Protein AF-A0AAE0R299-F1 (afdb_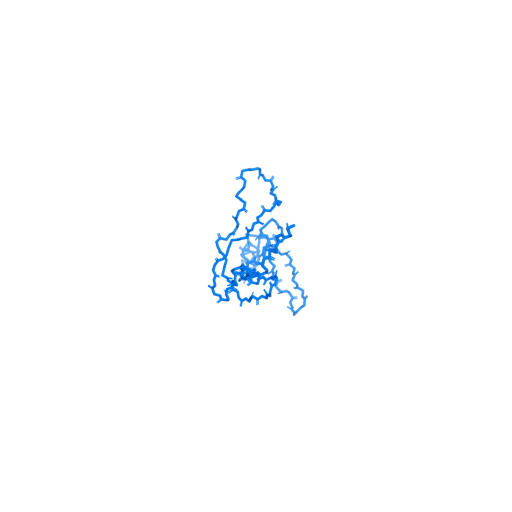monomer)

Secondary structure (DSSP, 8-state):
-PPP------------PPTT-EEEEEP---SSTTS-SEEEEEEEEEE-SS-EEE----B-GGG-EEEEETTTEEEEE-TTTSTTSHHHHHHHHHHHHHTT-

Structure (mmCIF, N/CA/C/O backbone):
data_AF-A0AAE0R299-F1
#
_entry.id   AF-A0AAE0R299-F1
#
loop_
_atom_site.group_PDB
_atom_site.id
_atom_site.type_symbol
_atom_site.label_atom_id
_atom_site.label_alt_id
_atom_site.label_comp_id
_atom_site.label_asym_id
_atom_site.label_entity_id
_atom_site.label_seq_id
_atom_site.pdbx_PDB_ins_code
_atom_site.Cartn_x
_atom_site.Cartn_y
_atom_site.Cartn_z
_atom_site.occupancy
_atom_site.B_iso_or_equiv
_atom_site.auth_seq_id
_atom_site.auth_comp_id
_atom_site.auth_asym_id
_atom_site.auth_atom_id
_atom_site.pdbx_PDB_model_num
ATOM 1 N N . ILE A 1 1 ? -48.594 31.490 9.293 1.00 37.59 1 ILE A N 1
ATOM 2 C CA . ILE A 1 1 ? -48.764 30.022 9.196 1.00 37.59 1 ILE A CA 1
ATOM 3 C C . ILE A 1 1 ? -47.371 29.461 8.947 1.00 37.59 1 ILE A C 1
ATOM 5 O O . ILE A 1 1 ? -46.867 29.582 7.840 1.00 37.59 1 ILE A O 1
ATOM 9 N N . GLY A 1 2 ? -46.681 29.064 10.018 1.00 36.47 2 GLY A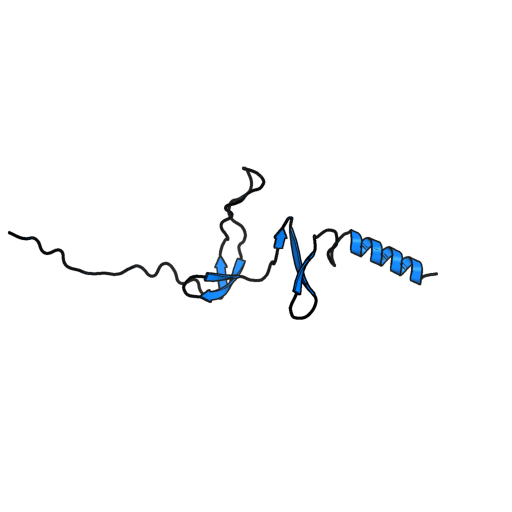 N 1
ATOM 10 C CA . GLY A 1 2 ? -45.312 28.550 9.956 1.00 36.47 2 GLY A CA 1
ATOM 11 C C . GLY A 1 2 ? -45.334 27.049 9.693 1.00 36.47 2 GLY A C 1
ATOM 12 O O . GLY A 1 2 ? -46.067 26.329 10.367 1.00 36.47 2 GLY A O 1
ATOM 13 N N . GLY A 1 3 ? -44.574 26.598 8.698 1.00 36.88 3 GLY A N 1
ATOM 14 C CA . GLY A 1 3 ? -44.370 25.180 8.418 1.00 36.88 3 GLY A CA 1
ATOM 15 C C . GLY A 1 3 ? -43.210 24.647 9.249 1.00 36.88 3 GLY A C 1
ATOM 16 O O . GLY A 1 3 ? -42.090 25.138 9.132 1.00 36.88 3 GLY A O 1
ATOM 17 N N . VAL A 1 4 ? -43.494 23.661 10.095 1.00 50.31 4 VAL A N 1
ATOM 18 C CA . VAL A 1 4 ? -42.498 22.889 10.841 1.00 50.31 4 VAL A CA 1
ATOM 19 C C . VAL A 1 4 ? -41.966 21.810 9.898 1.00 50.31 4 VAL A C 1
ATOM 21 O O . VAL A 1 4 ? -42.751 21.017 9.381 1.00 50.31 4 VAL A O 1
ATOM 24 N N . VAL A 1 5 ? -40.658 21.781 9.649 1.00 51.94 5 VAL A N 1
ATOM 25 C CA . VAL A 1 5 ? -40.002 20.625 9.023 1.00 51.94 5 VAL A CA 1
ATOM 26 C C . VAL A 1 5 ? -39.546 19.693 10.142 1.00 51.94 5 VAL A C 1
ATOM 28 O O . VAL A 1 5 ? -38.728 20.065 10.979 1.00 51.94 5 VAL A O 1
ATOM 31 N N . SER A 1 6 ? -40.151 18.509 10.209 1.00 45.09 6 SER A N 1
ATOM 32 C CA . SER A 1 6 ? -39.810 17.480 11.190 1.00 45.09 6 SER A CA 1
ATOM 33 C C . SER A 1 6 ? -38.431 16.891 10.901 1.00 45.09 6 SER A C 1
ATOM 35 O O . SER A 1 6 ? -38.198 16.345 9.824 1.00 45.09 6 SER A O 1
ATOM 37 N N . SER A 1 7 ? -37.545 16.970 11.896 1.00 57.72 7 SER A N 1
ATOM 38 C CA . SER A 1 7 ? -36.323 16.171 12.003 1.00 57.72 7 SER A CA 1
ATOM 39 C C . SER A 1 7 ? -36.634 14.680 11.912 1.00 57.72 7 SER A C 1
ATOM 41 O O . SER A 1 7 ? -37.426 14.155 12.695 1.00 57.72 7 SER A O 1
ATOM 43 N N . SER A 1 8 ? -35.969 13.991 10.990 1.00 50.44 8 SER A N 1
ATOM 44 C CA . SER A 1 8 ? -35.707 12.552 11.055 1.00 50.44 8 SER A CA 1
ATOM 45 C C . SER A 1 8 ? -34.445 12.259 10.244 1.00 50.44 8 SER A C 1
ATOM 47 O O . SER A 1 8 ? -34.495 11.982 9.047 1.00 50.44 8 SER A O 1
ATOM 49 N N . ASP A 1 9 ? -33.309 12.393 10.919 1.00 54.00 9 ASP A N 1
ATOM 50 C CA . ASP A 1 9 ? -31.994 11.890 10.545 1.00 54.00 9 ASP A CA 1
ATOM 51 C C . ASP A 1 9 ? -32.010 10.375 10.281 1.00 54.00 9 ASP A C 1
ATOM 53 O O . ASP A 1 9 ? -32.495 9.620 11.118 1.00 54.00 9 ASP A O 1
ATOM 57 N N . VAL A 1 10 ? -31.390 9.924 9.184 1.00 46.72 10 VAL A N 1
ATOM 58 C CA . VAL A 1 10 ? -30.514 8.736 9.187 1.00 46.72 10 VAL A CA 1
ATOM 59 C C . VAL A 1 10 ? -29.402 9.004 8.176 1.00 46.72 10 VAL A C 1
ATOM 61 O O . VAL A 1 10 ? -29.537 8.763 6.974 1.00 46.72 10 VAL A O 1
ATOM 64 N N . GLU A 1 11 ? -28.292 9.536 8.674 1.00 51.34 11 GLU A N 1
ATOM 65 C CA . GLU A 1 11 ? -27.007 9.502 7.988 1.00 51.34 11 GLU A CA 1
ATOM 66 C C . GLU A 1 11 ? -26.694 8.029 7.686 1.00 51.34 11 GLU A C 1
ATOM 68 O O . GLU A 1 11 ? -26.504 7.204 8.580 1.00 51.34 11 GLU A O 1
ATOM 73 N N . LYS A 1 12 ? -26.786 7.656 6.409 1.00 46.34 12 LYS A N 1
ATOM 74 C CA . LYS A 1 12 ? -26.574 6.285 5.938 1.00 46.34 12 LYS A CA 1
ATOM 75 C C . LYS A 1 12 ? -25.176 5.851 6.403 1.00 46.34 12 LYS A C 1
ATOM 77 O O . LYS A 1 12 ? -24.231 6.556 6.049 1.00 46.34 12 LYS A O 1
ATOM 82 N N . PRO A 1 13 ? -24.988 4.729 7.129 1.00 51.69 13 PRO A N 1
ATOM 83 C CA . PRO A 1 13 ? -23.641 4.252 7.399 1.00 51.69 13 PRO A CA 1
ATOM 84 C C . PRO A 1 13 ? -23.047 3.906 6.038 1.00 51.69 13 PRO A C 1
ATOM 86 O O . PRO A 1 13 ? -23.500 2.984 5.356 1.00 51.69 13 PRO A O 1
ATOM 89 N N . SER A 1 14 ? -22.117 4.737 5.578 1.00 54.66 14 SER A N 1
ATOM 90 C CA . SER A 1 14 ? -21.499 4.626 4.268 1.00 54.66 14 SER A CA 1
ATOM 91 C C . SER A 1 14 ? -20.573 3.414 4.282 1.00 54.66 14 SER A C 1
ATOM 93 O O . SER A 1 14 ? -19.382 3.564 4.500 1.00 54.66 14 SER A O 1
ATOM 95 N N . HIS A 1 15 ? -21.150 2.221 4.133 1.00 61.59 15 HIS A N 1
ATOM 96 C CA . HIS A 1 15 ? -20.483 0.928 3.982 1.00 61.59 15 HIS A CA 1
ATOM 97 C C . HIS A 1 15 ? -19.278 0.735 4.917 1.00 61.59 15 HIS A C 1
ATOM 99 O O . HIS A 1 15 ? -18.145 1.061 4.567 1.00 61.59 15 HIS A O 1
ATOM 105 N N . GLN A 1 16 ? -19.516 0.170 6.103 1.00 74.50 16 GLN A N 1
ATOM 106 C CA . GLN A 1 16 ? -18.419 -0.344 6.921 1.00 74.50 16 GLN A CA 1
ATOM 107 C C . GLN A 1 16 ? -17.772 -1.502 6.152 1.00 74.50 16 GLN A C 1
ATOM 109 O O . GLN A 1 16 ? -18.388 -2.544 5.968 1.00 74.50 16 GLN A O 1
ATOM 114 N N . VAL A 1 17 ? -16.575 -1.266 5.621 1.00 87.06 17 VAL A N 1
ATOM 115 C CA . VAL A 1 17 ? -15.744 -2.291 4.982 1.00 87.06 17 VAL A CA 1
ATOM 116 C C . VAL A 1 17 ? -15.281 -3.252 6.070 1.00 87.06 17 VAL A C 1
ATOM 118 O O . VAL A 1 17 ? -14.714 -2.799 7.062 1.00 87.06 17 VAL A O 1
ATOM 121 N N . GLU A 1 18 ? -15.479 -4.554 5.916 1.00 89.75 18 GLU A N 1
ATOM 122 C CA . GLU A 1 18 ? -15.067 -5.526 6.931 1.00 89.75 18 GLU A CA 1
ATOM 123 C C . GLU A 1 18 ? -13.705 -6.155 6.593 1.00 89.75 18 GLU A C 1
ATOM 125 O O . GLU A 1 18 ? -13.336 -6.290 5.420 1.00 89.75 18 GLU A O 1
ATOM 130 N N . PRO A 1 19 ? -12.912 -6.556 7.604 1.00 92.00 19 PRO A N 1
ATOM 131 C CA . PRO A 1 19 ? -11.758 -7.415 7.375 1.00 92.00 19 PRO A CA 1
ATOM 132 C C . PRO A 1 19 ? -12.155 -8.669 6.587 1.00 92.00 19 PRO A C 1
ATOM 134 O O . PRO A 1 19 ? -13.051 -9.406 6.985 1.00 92.00 19 PRO A O 1
ATOM 137 N N . GLY A 1 20 ? -11.469 -8.925 5.473 1.00 89.25 20 GLY A N 1
ATOM 138 C CA . GLY A 1 20 ? -11.788 -10.000 4.532 1.00 89.25 20 GLY A CA 1
ATOM 139 C C . GLY A 1 20 ? -12.410 -9.532 3.215 1.00 89.25 20 GLY A C 1
ATOM 140 O O . GLY A 1 20 ? -12.308 -10.267 2.231 1.00 89.25 20 GLY A O 1
ATOM 141 N N . ASP A 1 21 ? -12.961 -8.317 3.161 1.00 91.81 21 ASP A N 1
ATOM 142 C CA . ASP A 1 21 ? -13.486 -7.728 1.927 1.00 91.81 21 ASP A CA 1
ATOM 143 C C . ASP A 1 21 ? -12.381 -7.438 0.905 1.00 91.81 21 ASP A C 1
ATOM 145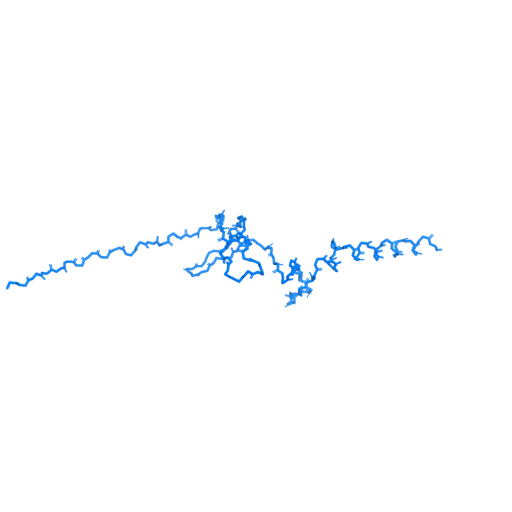 O O . ASP A 1 21 ? -11.201 -7.307 1.239 1.00 91.81 21 ASP A O 1
ATOM 149 N N . TYR A 1 22 ? -12.777 -7.286 -0.361 1.00 91.38 22 TYR A N 1
ATOM 150 C CA . TYR A 1 22 ? -11.883 -6.887 -1.445 1.00 91.38 22 TYR A CA 1
ATOM 151 C C . TYR A 1 22 ? -12.182 -5.469 -1.921 1.00 91.38 22 TYR A C 1
ATOM 153 O O . TYR A 1 22 ? -13.307 -5.140 -2.301 1.00 91.38 22 TYR A O 1
ATOM 161 N N . VAL A 1 23 ? -11.146 -4.635 -1.967 1.00 89.25 23 VAL A N 1
ATOM 162 C CA . VAL A 1 23 ? -11.247 -3.219 -2.336 1.00 89.25 23 VAL A CA 1
ATOM 163 C C . VAL A 1 23 ? -10.300 -2.858 -3.476 1.00 89.25 23 VAL A C 1
ATOM 165 O O . VAL A 1 23 ? -9.282 -3.508 -3.705 1.00 89.25 23 VAL A O 1
ATOM 168 N N . TYR A 1 24 ? -10.630 -1.786 -4.197 1.00 89.88 24 TYR A N 1
ATOM 169 C CA . TYR A 1 24 ? -9.753 -1.189 -5.204 1.00 89.88 24 TYR A CA 1
ATOM 170 C C . TYR A 1 24 ? -9.234 0.156 -4.710 1.00 89.88 24 TYR A C 1
ATOM 172 O O . TYR A 1 24 ? -10.012 0.988 -4.244 1.00 89.88 24 TYR A O 1
ATOM 180 N N . ILE A 1 25 ? -7.940 0.402 -4.890 1.00 86.00 25 ILE A N 1
ATOM 181 C CA . ILE A 1 25 ? -7.312 1.679 -4.556 1.00 86.00 25 ILE A CA 1
ATOM 182 C C . ILE A 1 25 ? -7.487 2.636 -5.733 1.00 86.00 25 ILE A C 1
ATOM 184 O O . ILE A 1 25 ? -7.229 2.286 -6.886 1.00 86.00 25 ILE A O 1
ATOM 188 N N . ARG A 1 26 ? -7.935 3.863 -5.452 1.00 84.31 26 ARG A N 1
ATOM 189 C CA . ARG A 1 26 ? -8.062 4.916 -6.463 1.00 84.31 26 ARG A CA 1
ATOM 190 C C . ARG A 1 26 ? -6.732 5.643 -6.638 1.00 84.31 26 ARG A C 1
ATOM 192 O O . ARG A 1 26 ? -6.258 6.313 -5.727 1.00 84.31 26 ARG A O 1
ATOM 199 N N . VAL A 1 27 ? -6.183 5.575 -7.845 1.00 84.44 27 VAL A N 1
ATOM 200 C CA . VAL A 1 27 ? -4.909 6.203 -8.204 1.00 84.44 27 VAL A CA 1
ATOM 201 C C . VAL A 1 27 ? -5.159 7.589 -8.792 1.00 84.44 27 VAL A C 1
ATOM 203 O O . VAL A 1 27 ? -5.793 7.735 -9.842 1.00 84.44 27 VAL A O 1
ATOM 206 N N . PHE A 1 28 ? -4.661 8.624 -8.113 1.00 81.38 28 PHE A N 1
ATOM 207 C CA . PHE A 1 28 ? -4.798 10.017 -8.554 1.00 81.38 28 PHE A CA 1
ATOM 208 C C . PHE A 1 28 ? -3.613 10.485 -9.401 1.00 81.38 28 PHE A C 1
ATOM 210 O O . PHE A 1 28 ? -3.810 11.072 -10.468 1.00 81.38 28 PHE A O 1
ATOM 217 N N . LYS A 1 29 ? -2.388 10.212 -8.940 1.00 81.94 29 LYS A N 1
ATOM 218 C CA . LYS A 1 29 ? -1.156 10.529 -9.666 1.00 81.94 29 LYS A CA 1
ATOM 219 C C . LYS A 1 29 ? -0.844 9.392 -10.630 1.00 8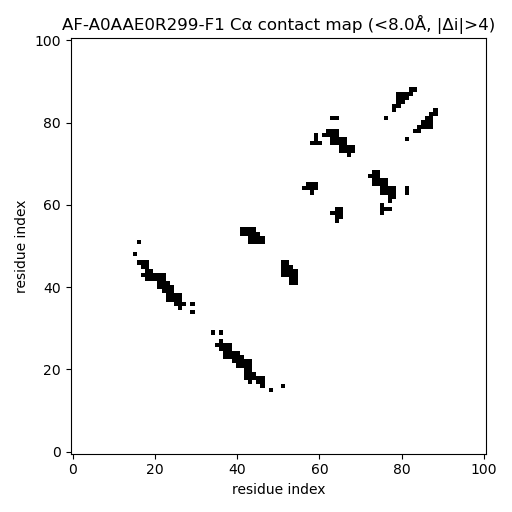1.94 29 LYS A C 1
ATOM 221 O O . LYS A 1 29 ? -0.698 8.258 -10.202 1.00 81.94 29 LYS A O 1
ATOM 226 N N . ARG A 1 30 ? -0.757 9.705 -11.920 1.00 83.25 30 ARG A N 1
ATOM 227 C CA . ARG A 1 30 ? -0.458 8.745 -12.990 1.00 83.25 30 ARG A CA 1
ATOM 228 C C . ARG A 1 30 ? 0.724 9.255 -13.795 1.00 83.25 30 ARG A C 1
ATOM 230 O O . ARG A 1 30 ? 0.835 10.465 -13.996 1.00 83.25 30 ARG A O 1
ATOM 237 N N . LYS A 1 31 ? 1.581 8.347 -14.251 1.00 80.44 31 LYS A N 1
ATOM 238 C CA . LYS A 1 31 ? 2.741 8.670 -15.091 1.00 80.44 31 LYS A CA 1
ATOM 239 C C . LYS A 1 31 ? 2.298 8.874 -16.536 1.00 80.44 31 LYS A C 1
ATOM 241 O O . LYS A 1 31 ? 2.786 9.773 -17.218 1.00 80.44 31 LYS A O 1
ATOM 246 N N . HIS A 1 32 ? 1.294 8.110 -16.969 1.00 83.56 32 HIS A N 1
ATOM 247 C CA . HIS A 1 32 ? 0.697 8.220 -18.295 1.00 83.56 32 HIS A CA 1
ATOM 248 C C . HIS A 1 32 ? -0.827 8.365 -18.239 1.00 83.56 32 HIS A C 1
ATOM 250 O O . HIS A 1 32 ? -1.527 7.795 -17.404 1.00 83.56 32 HIS A O 1
ATOM 256 N N . TRP A 1 33 ? -1.391 9.120 -19.184 1.00 80.31 33 TRP A N 1
ATOM 257 C CA . TRP A 1 33 ? -2.827 9.415 -19.207 1.00 80.31 33 TRP A CA 1
ATOM 258 C C . TRP A 1 33 ? -3.713 8.184 -19.453 1.00 80.31 33 TRP A C 1
ATOM 260 O O . TRP A 1 33 ? -4.880 8.201 -19.050 1.00 80.31 33 TRP A O 1
ATOM 270 N N . LYS A 1 34 ? -3.163 7.138 -20.086 1.00 85.62 34 LYS A N 1
ATOM 271 C CA . LYS A 1 34 ? -3.839 5.863 -20.378 1.00 85.62 34 LYS A CA 1
ATOM 272 C C . LYS A 1 34 ? -3.822 4.878 -19.210 1.00 85.62 34 LYS A C 1
ATOM 274 O O . LYS A 1 34 ? -4.517 3.871 -19.277 1.00 85.62 34 LYS A O 1
ATOM 279 N N . GLU A 1 35 ? -3.047 5.143 -18.160 1.00 83.50 35 GLU A N 1
ATOM 280 C CA . GLU A 1 35 ? -2.949 4.216 -17.033 1.00 83.50 35 GLU A CA 1
ATOM 281 C C . GLU A 1 35 ? -4.290 4.093 -16.295 1.00 83.50 35 GLU A C 1
ATOM 283 O O . GLU A 1 35 ? -4.998 5.106 -16.115 1.00 83.50 35 GLU A O 1
ATOM 288 N N . PRO A 1 36 ? -4.645 2.866 -15.862 1.00 84.19 36 PRO A N 1
ATOM 289 C CA . PRO A 1 36 ? -5.863 2.616 -15.113 1.00 84.19 36 PRO A CA 1
ATOM 290 C C . PRO A 1 36 ? -5.863 3.419 -13.810 1.00 84.19 36 PRO A C 1
ATOM 292 O O . PRO A 1 36 ? -4.843 3.626 -13.164 1.00 84.19 36 PRO A O 1
ATOM 295 N N . ARG A 1 37 ? -7.047 3.897 -13.422 1.00 86.62 37 ARG A N 1
ATOM 296 C CA . ARG A 1 37 ? -7.242 4.696 -12.197 1.00 86.62 37 ARG A CA 1
ATOM 297 C C . ARG A 1 37 ? -7.550 3.857 -10.960 1.00 86.62 37 ARG A C 1
ATOM 299 O O . ARG A 1 37 ? -7.836 4.415 -9.903 1.00 86.62 37 ARG A O 1
ATOM 306 N N . ARG A 1 38 ? -7.576 2.536 -11.113 1.00 86.75 38 ARG A N 1
ATOM 307 C CA . ARG A 1 38 ? -7.914 1.578 -10.066 1.00 86.75 38 ARG A CA 1
ATOM 308 C C . ARG A 1 38 ? -6.810 0.536 -10.008 1.00 86.75 38 ARG A C 1
ATOM 310 O O . ARG A 1 38 ? -6.506 -0.069 -11.031 1.00 86.75 38 ARG A O 1
ATOM 317 N N . GLU A 1 39 ? -6.258 0.340 -8.825 1.00 84.56 39 GLU A N 1
ATOM 318 C CA . GLU A 1 39 ? -5.326 -0.740 -8.508 1.00 84.56 39 GLU A CA 1
ATOM 319 C C . GLU A 1 39 ? -6.025 -1.775 -7.627 1.00 84.56 39 GLU A C 1
ATOM 321 O O . GLU A 1 39 ? -6.892 -1.423 -6.823 1.00 84.56 39 GLU A O 1
ATOM 326 N N . GLY A 1 40 ? -5.652 -3.046 -7.774 1.00 83.31 40 GLY A N 1
ATOM 327 C CA . GLY A 1 40 ? -6.220 -4.157 -7.009 1.00 83.31 40 GLY A CA 1
ATOM 328 C C . GLY A 1 40 ? -6.938 -5.185 -7.887 1.00 83.31 40 GLY A C 1
ATOM 329 O O . GLY A 1 40 ? -6.746 -5.190 -9.108 1.00 83.31 40 GLY A O 1
ATOM 330 N N . PRO A 1 41 ? -7.774 -6.052 -7.294 1.00 88.62 41 PRO A N 1
ATOM 331 C CA . PRO A 1 41 ? -8.341 -5.957 -5.943 1.00 88.62 41 PRO A CA 1
ATOM 332 C C . PRO A 1 41 ? -7.356 -6.334 -4.827 1.00 88.62 41 PRO A C 1
ATOM 334 O O . PRO A 1 41 ? -6.473 -7.162 -5.026 1.00 88.62 41 PRO A O 1
ATOM 337 N N . PHE A 1 42 ? -7.537 -5.749 -3.645 1.00 88.62 42 PHE A N 1
ATOM 338 C CA . PHE A 1 42 ? -6.756 -6.046 -2.445 1.00 88.62 42 PHE A CA 1
ATOM 339 C C . PHE A 1 42 ? -7.661 -6.508 -1.316 1.00 88.62 42 PHE A C 1
ATOM 341 O O . PHE A 1 42 ? -8.731 -5.933 -1.120 1.00 88.62 42 PHE A O 1
ATOM 348 N N . LYS A 1 43 ? -7.213 -7.511 -0.561 1.00 90.56 43 LYS A N 1
ATOM 349 C CA . LYS A 1 43 ? -7.943 -8.009 0.600 1.00 90.56 43 LYS A CA 1
ATOM 350 C C . LYS A 1 43 ? -7.699 -7.116 1.812 1.00 90.56 43 LYS A C 1
ATOM 352 O O . LYS A 1 43 ? -6.567 -6.713 2.075 1.00 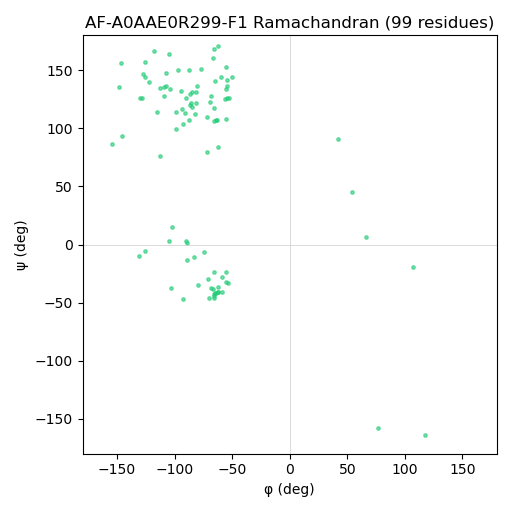90.56 43 LYS A O 1
ATOM 357 N N . VAL A 1 44 ? -8.757 -6.809 2.547 1.00 89.88 44 VAL A N 1
ATOM 358 C CA . VAL A 1 44 ? -8.713 -5.992 3.760 1.00 89.88 44 VAL A CA 1
ATOM 359 C C . VAL A 1 44 ? -8.279 -6.837 4.954 1.00 89.88 44 VAL A C 1
ATOM 361 O O . VAL A 1 44 ? -8.830 -7.906 5.199 1.00 89.88 44 VAL A O 1
ATOM 364 N N . VAL A 1 45 ? -7.306 -6.339 5.717 1.00 90.56 45 VAL A N 1
ATOM 365 C CA . VAL A 1 45 ? -6.764 -6.984 6.925 1.00 90.56 45 VAL A CA 1
ATOM 366 C C . VAL A 1 45 ? -7.295 -6.321 8.195 1.00 90.56 45 VAL A C 1
ATOM 368 O O . VAL A 1 45 ? -7.546 -6.998 9.186 1.00 90.56 45 VAL A O 1
ATOM 371 N N . LEU A 1 46 ? -7.461 -4.995 8.180 1.00 85.94 46 LEU A N 1
ATOM 372 C CA . LEU A 1 46 ? -7.954 -4.225 9.322 1.00 85.94 46 LEU A CA 1
ATOM 373 C C . LEU A 1 46 ? -8.749 -3.014 8.834 1.00 85.94 46 LEU A C 1
ATOM 375 O O . LEU A 1 46 ? -8.277 -2.274 7.973 1.00 85.94 46 LEU A O 1
ATOM 379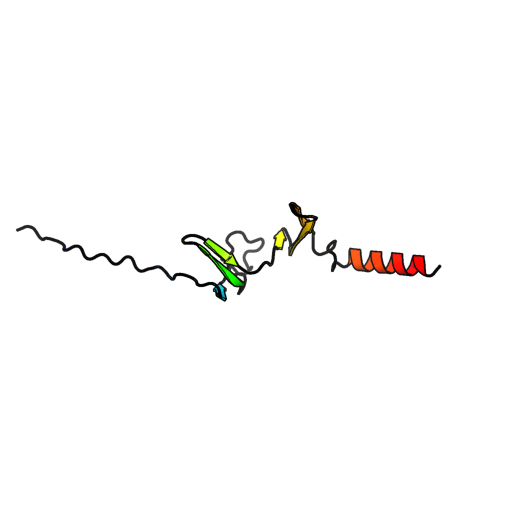 N N . THR A 1 47 ? -9.901 -2.770 9.447 1.00 89.62 47 THR A N 1
ATOM 380 C CA . THR A 1 47 ? -10.719 -1.578 9.206 1.00 89.62 47 THR A CA 1
ATOM 381 C C . THR A 1 47 ? -10.721 -0.701 10.451 1.00 89.62 47 THR A C 1
ATOM 383 O O . THR A 1 47 ? -10.912 -1.185 11.565 1.00 89.62 47 THR A O 1
ATOM 386 N N . THR A 1 48 ? -10.537 0.600 10.264 1.00 86.50 48 THR A N 1
ATOM 387 C CA . THR A 1 48 ? -10.811 1.640 11.259 1.00 86.50 48 THR A CA 1
ATOM 388 C C . THR A 1 48 ? -11.906 2.571 10.722 1.00 86.50 48 THR A C 1
ATOM 390 O O . THR A 1 48 ? -12.202 2.533 9.527 1.00 86.50 48 THR A O 1
ATOM 393 N N . PRO A 1 49 ? -12.518 3.436 11.553 1.00 83.25 49 PRO A N 1
ATOM 394 C CA . PRO A 1 49 ? -13.620 4.293 11.102 1.00 83.25 49 PRO A CA 1
ATOM 395 C C . PRO A 1 49 ? -13.301 5.179 9.885 1.00 83.25 49 PRO A C 1
ATOM 397 O O . PRO A 1 49 ? -14.215 5.585 9.175 1.00 83.25 49 PRO A O 1
ATOM 400 N N . THR A 1 50 ? -12.023 5.491 9.639 1.00 82.69 50 THR A N 1
ATOM 401 C CA . THR A 1 50 ? -11.589 6.395 8.560 1.00 82.69 50 THR A CA 1
ATOM 402 C C . THR A 1 50 ? -10.544 5.798 7.618 1.00 82.69 50 THR A C 1
ATOM 404 O O . THR A 1 50 ? -10.194 6.438 6.626 1.00 82.69 50 THR A O 1
ATOM 407 N N . ALA A 1 51 ? -10.026 4.599 7.894 1.00 83.69 51 ALA A N 1
ATOM 408 C CA . ALA A 1 51 ? -8.960 3.997 7.103 1.00 83.69 51 ALA A CA 1
ATOM 409 C C . ALA A 1 51 ? -9.083 2.473 7.031 1.00 83.69 51 ALA A C 1
ATOM 411 O O . ALA A 1 51 ? -9.655 1.819 7.897 1.00 83.69 51 ALA A O 1
ATOM 412 N N . VAL A 1 52 ? -8.498 1.902 5.982 1.00 87.50 52 VAL A N 1
ATOM 413 C CA . VAL A 1 52 ? -8.501 0.462 5.736 1.00 87.50 52 VAL A CA 1
ATOM 414 C C . VAL A 1 52 ? -7.071 0.020 5.453 1.00 87.50 52 VAL A C 1
ATOM 416 O O . VAL A 1 52 ? -6.408 0.576 4.578 1.00 87.50 52 VAL A O 1
ATOM 419 N N . LYS A 1 53 ? -6.588 -0.977 6.193 1.00 85.81 53 LYS A N 1
ATOM 420 C CA . LYS A 1 53 ? -5.327 -1.667 5.926 1.00 85.81 53 LYS A CA 1
ATOM 421 C C . LYS A 1 53 ? -5.609 -2.848 5.008 1.00 85.81 53 LYS A C 1
ATOM 423 O O . LYS A 1 53 ? -6.438 -3.696 5.333 1.00 85.81 53 LYS A O 1
ATOM 428 N N . VAL A 1 54 ? -4.895 -2.920 3.895 1.00 88.69 54 VAL A N 1
ATOM 429 C CA . VAL A 1 54 ? -4.962 -4.036 2.946 1.00 88.69 54 VAL A CA 1
ATOM 430 C C . VAL A 1 54 ? -3.729 -4.931 3.068 1.00 88.69 54 VAL A C 1
ATOM 432 O O . VAL A 1 54 ? -2.746 -4.536 3.695 1.00 88.69 54 VAL A O 1
ATOM 435 N N . GLU A 1 55 ? -3.791 -6.142 2.513 1.00 85.19 55 GLU A N 1
ATOM 436 C CA . GLU A 1 55 ? -2.647 -7.057 2.461 1.00 85.19 55 GLU A CA 1
ATOM 437 C C . GLU A 1 55 ? -1.435 -6.388 1.801 1.00 85.19 55 GLU A C 1
ATOM 439 O O . GLU A 1 55 ? -1.558 -5.685 0.792 1.00 85.19 55 GLU A O 1
ATOM 444 N N . ASP A 1 56 ? -0.260 -6.592 2.402 1.00 68.44 56 ASP A N 1
ATOM 445 C CA . ASP A 1 56 ? 0.965 -5.923 1.986 1.00 68.44 56 ASP A CA 1
ATOM 446 C C . ASP A 1 56 ? 1.367 -6.369 0.580 1.00 68.44 56 ASP A C 1
ATOM 448 O O . ASP A 1 56 ? 1.904 -7.449 0.350 1.00 68.44 56 ASP A O 1
ATOM 452 N N . THR A 1 57 ? 1.169 -5.475 -0.382 1.00 62.06 57 THR A N 1
ATOM 453 C CA . THR A 1 57 ? 2.105 -5.341 -1.493 1.00 62.06 57 THR A CA 1
ATOM 454 C C . THR A 1 57 ? 2.746 -3.976 -1.325 1.00 62.06 57 THR A C 1
ATOM 456 O O . THR A 1 57 ? 2.340 -3.022 -1.987 1.00 62.06 57 THR A O 1
ATOM 459 N N . MET A 1 58 ? 3.684 -3.845 -0.379 1.00 53.34 58 MET A N 1
ATOM 460 C CA . MET A 1 58 ? 4.459 -2.617 -0.198 1.00 53.34 58 MET A CA 1
ATOM 461 C C . MET A 1 58 ? 5.277 -2.353 -1.462 1.00 53.34 58 MET A C 1
ATOM 463 O O . MET A 1 58 ? 6.435 -2.751 -1.574 1.00 53.34 58 MET A O 1
ATOM 467 N N . ARG A 1 59 ? 4.640 -1.719 -2.445 1.00 56.81 59 ARG A N 1
ATOM 468 C CA . ARG A 1 59 ? 5.266 -1.274 -3.676 1.00 56.81 59 ARG A CA 1
ATOM 469 C C . ARG A 1 59 ? 5.830 0.114 -3.432 1.00 56.81 59 ARG A C 1
ATOM 471 O O . ARG A 1 59 ? 5.092 1.087 -3.310 1.00 56.81 59 ARG A O 1
ATOM 478 N N . GLY A 1 60 ? 7.147 0.190 -3.328 1.00 54.47 60 GLY A N 1
ATOM 479 C CA . GLY A 1 60 ? 7.868 1.438 -3.464 1.00 54.47 60 GLY A CA 1
ATOM 480 C C . GLY A 1 60 ? 7.691 2.043 -4.865 1.00 54.47 60 GLY A C 1
ATOM 481 O O . GLY A 1 60 ? 7.138 1.407 -5.771 1.00 54.47 60 GLY A O 1
ATOM 482 N N . PRO A 1 61 ? 8.151 3.289 -5.062 1.00 53.28 61 PRO A N 1
ATOM 483 C CA . PRO A 1 61 ? 8.179 3.921 -6.377 1.00 53.28 61 PRO A CA 1
ATOM 484 C C . PRO A 1 61 ? 8.844 3.013 -7.426 1.00 53.28 61 PRO A C 1
ATOM 486 O O . PRO A 1 61 ? 9.767 2.259 -7.119 1.00 53.28 61 PRO A O 1
ATOM 489 N N . ASP A 1 62 ? 8.328 3.065 -8.657 1.00 57.19 62 ASP A N 1
ATOM 490 C CA . ASP A 1 62 ? 8.774 2.240 -9.790 1.00 57.19 62 ASP A CA 1
ATOM 491 C C . ASP A 1 62 ? 8.778 0.721 -9.505 1.00 57.19 62 ASP A C 1
ATOM 493 O O . ASP A 1 62 ? 9.710 0.003 -9.859 1.00 57.19 62 ASP A O 1
ATOM 497 N N . GLN A 1 63 ? 7.695 0.223 -8.889 1.00 58.41 63 GLN A N 1
ATOM 498 C CA . GLN A 1 63 ? 7.447 -1.202 -8.604 1.00 58.41 63 GLN A CA 1
ATOM 499 C C . GLN A 1 63 ? 8.405 -1.842 -7.586 1.00 58.41 63 GLN A C 1
ATOM 501 O O . GLN A 1 63 ? 8.317 -3.049 -7.378 1.00 58.41 63 GLN A O 1
ATOM 506 N 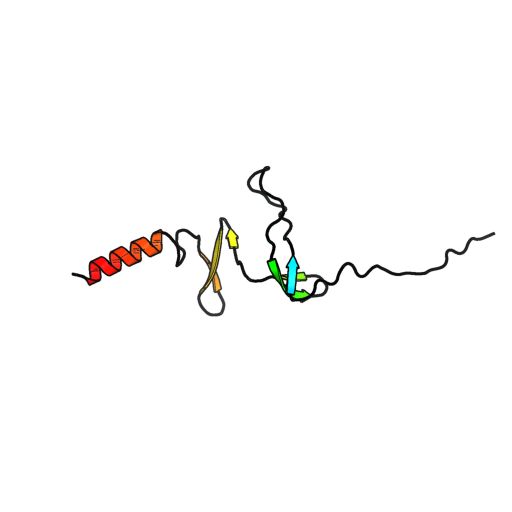N . GLY A 1 64 ? 9.294 -1.080 -6.938 1.00 59.47 64 GLY A N 1
ATOM 507 C CA . GLY A 1 64 ? 10.176 -1.611 -5.893 1.00 59.47 64 GLY A CA 1
ATOM 508 C C . GLY A 1 64 ? 9.386 -2.303 -4.783 1.00 59.47 64 GLY A C 1
ATOM 509 O O . GLY A 1 64 ? 8.234 -1.966 -4.552 1.00 59.47 64 GLY A O 1
ATOM 510 N N . VAL A 1 65 ? 9.976 -3.268 -4.089 1.00 63.69 65 VAL A N 1
ATOM 511 C CA . VAL A 1 65 ? 9.327 -3.923 -2.945 1.00 63.69 65 VAL A CA 1
ATOM 512 C C . VAL A 1 65 ? 9.953 -3.373 -1.672 1.00 63.69 65 VAL A C 1
ATOM 514 O O . VAL A 1 65 ? 11.174 -3.237 -1.588 1.00 63.69 65 VAL A O 1
ATOM 517 N N . CYS A 1 66 ? 9.130 -3.018 -0.688 1.00 59.97 66 CYS A N 1
ATOM 518 C CA . CYS A 1 66 ? 9.633 -2.691 0.637 1.00 59.97 66 CYS A CA 1
ATOM 519 C C . CYS A 1 66 ? 9.857 -3.992 1.400 1.00 59.97 66 CYS A C 1
ATOM 521 O O . CYS A 1 66 ? 8.907 -4.713 1.707 1.00 59.97 66 CYS A O 1
ATOM 523 N N . GLN A 1 67 ? 11.120 -4.302 1.667 1.00 64.62 67 GLN A N 1
ATOM 524 C CA . GLN A 1 67 ? 11.491 -5.414 2.527 1.00 64.62 67 GLN A CA 1
ATOM 525 C C . GLN A 1 67 ? 12.015 -4.853 3.845 1.00 64.62 67 GLN A C 1
ATOM 527 O O . GLN A 1 67 ? 12.778 -3.885 3.867 1.00 64.62 67 GLN A O 1
ATOM 532 N N . MET A 1 68 ? 11.579 -5.459 4.947 1.00 59.28 68 MET A N 1
ATOM 533 C CA . MET A 1 68 ? 12.074 -5.129 6.279 1.00 59.28 68 MET A CA 1
ATOM 534 C C . MET A 1 68 ? 13.556 -5.512 6.368 1.00 59.28 68 MET A C 1
ATOM 536 O O . MET A 1 68 ? 13.903 -6.688 6.251 1.00 59.28 68 MET A O 1
ATOM 540 N N . ILE A 1 69 ? 14.424 -4.523 6.578 1.00 67.12 69 ILE A N 1
ATOM 541 C CA . ILE A 1 69 ? 15.816 -4.725 6.981 1.00 67.12 69 ILE A CA 1
ATOM 542 C C . ILE A 1 69 ? 15.858 -4.510 8.499 1.00 67.12 69 ILE A C 1
ATOM 544 O O . ILE A 1 69 ? 15.852 -3.377 8.981 1.00 67.12 69 ILE A O 1
ATOM 548 N N . GLY A 1 70 ? 15.850 -5.605 9.262 1.00 68.44 70 GLY A N 1
ATOM 549 C CA . GLY A 1 70 ? 15.715 -5.567 10.725 1.00 68.44 70 GLY A CA 1
ATOM 550 C C . GLY A 1 70 ? 14.275 -5.308 11.196 1.00 68.44 70 GLY A C 1
ATOM 551 O O . GLY A 1 70 ? 13.324 -5.578 10.467 1.00 68.44 70 GLY A O 1
ATOM 552 N N . SER A 1 71 ? 14.103 -4.816 12.430 1.00 67.25 71 SER A N 1
ATOM 553 C CA . SER A 1 71 ? 12.784 -4.596 13.057 1.00 67.25 71 SER A CA 1
ATOM 554 C C . SER A 1 71 ? 12.165 -3.218 12.797 1.00 67.25 71 SER A C 1
ATOM 556 O O . SER A 1 71 ? 10.983 -3.042 13.074 1.00 67.25 71 SER A O 1
ATOM 558 N N . GLU A 1 72 ? 12.929 -2.249 12.278 1.00 55.75 72 GLU A N 1
ATOM 559 C CA . GLU A 1 72 ? 12.497 -0.837 12.234 1.00 55.75 72 GLU A CA 1
ATOM 560 C C . GLU A 1 72 ? 12.666 -0.143 10.872 1.00 55.75 72 GLU A C 1
ATOM 562 O O . GLU A 1 72 ? 12.134 0.948 10.679 1.00 55.75 72 GLU A O 1
ATOM 567 N N . CYS A 1 73 ? 13.356 -0.750 9.900 1.00 50.62 73 CYS A N 1
ATOM 568 C CA . CYS A 1 73 ? 13.628 -0.105 8.614 1.00 50.62 73 CYS A CA 1
ATOM 569 C C . CYS A 1 73 ? 12.943 -0.830 7.454 1.00 50.62 73 CYS A C 1
ATOM 571 O O . CYS A 1 73 ? 13.314 -1.943 7.088 1.00 50.62 73 CYS A O 1
ATOM 573 N N . CYS A 1 74 ? 11.988 -0.151 6.820 1.00 61.78 74 CYS A N 1
ATOM 574 C CA . CYS A 1 74 ? 11.455 -0.544 5.521 1.00 61.78 74 CYS A CA 1
ATOM 575 C C . CYS A 1 74 ? 12.245 0.200 4.434 1.00 61.78 74 CYS A C 1
ATOM 577 O O . CYS A 1 74 ? 12.060 1.403 4.244 1.00 61.78 74 CYS A O 1
ATOM 579 N N . ALA A 1 75 ? 13.164 -0.492 3.756 1.00 61.41 75 ALA A N 1
ATOM 580 C CA . ALA A 1 75 ? 13.913 0.076 2.638 1.00 61.41 75 ALA A CA 1
ATOM 581 C C . ALA A 1 75 ? 13.218 -0.283 1.319 1.00 61.41 75 ALA A C 1
ATOM 583 O O . ALA A 1 75 ? 12.866 -1.440 1.088 1.00 61.41 75 ALA A O 1
ATOM 584 N N . VAL A 1 76 ? 13.027 0.704 0.440 1.00 64.88 76 VAL A N 1
ATOM 585 C CA . VAL A 1 76 ? 12.544 0.453 -0.924 1.00 64.88 76 VAL A CA 1
ATOM 586 C C . VAL A 1 76 ? 13.673 -0.205 -1.706 1.00 64.88 76 VAL A C 1
ATOM 588 O O . VAL A 1 76 ? 14.656 0.459 -2.031 1.00 64.88 76 VAL A O 1
ATOM 591 N N . ILE A 1 77 ? 13.526 -1.490 -2.025 1.00 67.19 77 ILE A N 1
ATOM 592 C CA . ILE A 1 77 ? 14.460 -2.195 -2.898 1.00 67.19 77 ILE A CA 1
ATOM 593 C C . ILE A 1 77 ? 13.848 -2.234 -4.303 1.00 67.19 77 ILE A C 1
ATOM 595 O O . ILE A 1 77 ? 12.797 -2.854 -4.503 1.00 67.19 77 ILE A O 1
ATOM 599 N N . PRO A 1 78 ? 14.451 -1.558 -5.296 1.00 64.75 78 PRO A N 1
ATOM 600 C CA . PRO A 1 78 ? 14.015 -1.663 -6.682 1.00 64.75 78 PRO A CA 1
ATOM 601 C C . PRO A 1 78 ? 13.977 -3.126 -7.142 1.00 64.75 78 PRO A C 1
ATOM 603 O O . PRO A 1 78 ? 14.883 -3.891 -6.828 1.00 64.75 78 PRO A O 1
ATOM 606 N N . LEU A 1 79 ? 12.981 -3.522 -7.945 1.00 63.44 79 LEU A N 1
ATOM 607 C CA . LEU A 1 79 ? 12.828 -4.925 -8.379 1.00 63.44 79 LEU A CA 1
ATOM 608 C C . LEU A 1 79 ? 14.084 -5.518 -9.025 1.00 63.44 79 LEU A C 1
ATOM 610 O O . LEU A 1 79 ? 14.342 -6.706 -8.876 1.00 63.44 79 LEU A O 1
ATOM 614 N N . HIS A 1 80 ? 14.867 -4.705 -9.735 1.00 67.94 80 HIS A N 1
ATOM 615 C CA . HIS A 1 80 ? 16.061 -5.176 -10.430 1.00 67.94 80 HIS A CA 1
ATOM 616 C C . HIS A 1 80 ? 17.214 -5.559 -9.486 1.00 67.94 80 HIS A C 1
ATOM 618 O O . HIS A 1 80 ? 17.981 -6.461 -9.818 1.00 67.94 80 HIS A O 1
ATOM 624 N N . THR A 1 81 ? 17.308 -4.911 -8.319 1.00 70.06 81 THR A N 1
ATOM 625 C CA . THR A 1 81 ? 18.288 -5.195 -7.255 1.00 70.06 81 THR A CA 1
ATOM 626 C C . THR A 1 81 ? 17.684 -5.937 -6.063 1.00 70.06 81 THR A C 1
ATOM 628 O O . THR A 1 81 ? 18.376 -6.183 -5.078 1.00 70.06 81 THR A O 1
ATOM 631 N N . GLY A 1 82 ? 16.397 -6.285 -6.138 1.00 69.62 82 GLY A N 1
ATOM 632 C CA . GLY A 1 82 ? 15.701 -7.066 -5.124 1.00 69.62 82 GLY A CA 1
ATOM 633 C C . GLY A 1 82 ? 16.233 -8.495 -5.001 1.00 69.62 82 GLY A C 1
ATOM 634 O O . GLY A 1 82 ? 16.933 -8.968 -5.896 1.00 69.62 82 GLY A O 1
ATOM 635 N N . PRO A 1 83 ? 15.840 -9.228 -3.944 1.00 69.62 83 PRO A N 1
ATOM 636 C CA . PRO A 1 83 ? 16.250 -10.622 -3.741 1.00 69.62 83 PRO A CA 1
ATOM 637 C C . PRO A 1 83 ? 15.843 -11.548 -4.896 1.00 69.62 83 PRO A C 1
ATOM 639 O O . PRO A 1 83 ? 16.495 -12.548 -5.156 1.00 69.62 83 PRO A O 1
ATOM 642 N N . LEU A 1 84 ? 14.755 -11.204 -5.592 1.00 70.38 84 LEU A N 1
ATOM 643 C CA . LEU A 1 84 ? 14.251 -11.906 -6.778 1.00 70.38 84 LEU A CA 1
ATOM 644 C C . LEU A 1 84 ? 14.610 -11.174 -8.086 1.00 70.38 84 LEU A C 1
ATOM 646 O O . LEU A 1 84 ? 13.994 -11.407 -9.124 1.00 70.38 84 LEU A O 1
ATOM 650 N N . GLY A 1 85 ? 15.545 -10.226 -8.026 1.00 76.00 85 GLY A N 1
ATOM 651 C CA . GLY A 1 85 ? 15.925 -9.371 -9.140 1.00 76.00 85 GLY A CA 1
ATOM 652 C C . GLY A 1 85 ? 17.015 -9.985 -10.025 1.00 76.00 85 GLY A C 1
ATOM 653 O O . GLY A 1 85 ? 17.890 -10.690 -9.520 1.00 76.00 85 GLY A O 1
ATOM 654 N N . PRO A 1 86 ? 17.033 -9.666 -11.335 1.00 83.31 86 PRO A N 1
ATOM 655 C CA . PRO A 1 86 ? 18.011 -10.183 -12.293 1.00 83.31 86 PRO A CA 1
ATOM 656 C C . PRO A 1 86 ? 19.468 -9.927 -11.895 1.00 83.31 86 PRO A C 1
ATOM 658 O O . PRO A 1 86 ? 20.333 -10.742 -12.210 1.00 83.31 86 PRO A O 1
ATOM 661 N N . LEU A 1 87 ? 19.756 -8.815 -11.209 1.00 84.00 87 LEU A N 1
ATOM 662 C CA . LEU A 1 87 ? 21.114 -8.501 -10.773 1.00 84.00 87 LEU A CA 1
ATOM 663 C C . LEU A 1 87 ? 21.577 -9.450 -9.662 1.00 84.00 87 LEU A C 1
ATOM 665 O O . LEU A 1 87 ? 22.679 -9.979 -9.757 1.00 84.00 87 LEU A O 1
ATOM 669 N N . ILE A 1 88 ? 20.745 -9.695 -8.643 1.00 82.19 88 ILE A N 1
ATOM 670 C CA . ILE A 1 88 ? 21.091 -10.606 -7.541 1.00 82.19 88 ILE A CA 1
ATOM 671 C C . ILE A 1 88 ? 21.225 -12.039 -8.056 1.00 82.19 88 ILE A C 1
ATOM 673 O O . ILE A 1 88 ? 22.220 -12.688 -7.761 1.00 82.19 88 ILE A O 1
ATOM 677 N N . THR A 1 89 ? 20.324 -12.492 -8.932 1.00 85.25 89 THR A N 1
ATOM 678 C CA . THR A 1 89 ? 20.442 -13.818 -9.561 1.00 85.25 89 THR A CA 1
ATOM 679 C C . THR A 1 89 ? 21.751 -13.980 -10.341 1.00 85.25 89 THR A C 1
ATOM 681 O O . THR A 1 89 ? 22.387 -15.030 -10.281 1.00 85.25 89 THR A O 1
ATOM 684 N N . LEU A 1 90 ? 22.183 -12.945 -11.071 1.00 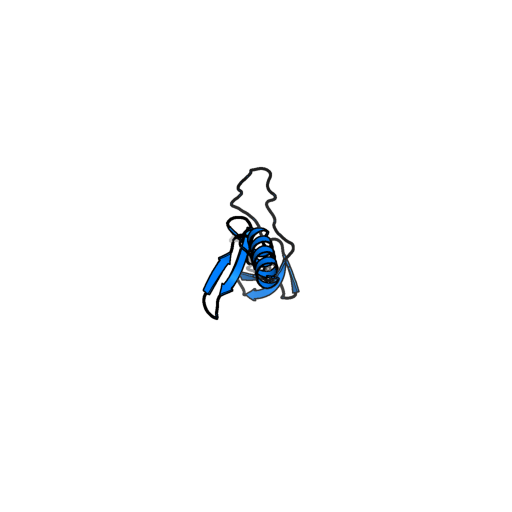90.12 90 LEU A N 1
ATOM 685 C CA . LEU A 1 90 ? 23.470 -12.974 -11.766 1.00 90.12 90 LEU A CA 1
ATOM 686 C C . LEU A 1 90 ? 24.643 -13.029 -10.778 1.00 90.12 90 LEU A C 1
ATOM 688 O O . LEU A 1 90 ? 25.566 -13.814 -10.984 1.00 90.12 90 LEU A O 1
ATOM 692 N N . LEU A 1 91 ? 24.607 -12.226 -9.710 1.00 89.06 91 LEU A N 1
ATOM 693 C CA . LEU A 1 91 ? 25.645 -12.232 -8.678 1.00 89.06 91 LEU A CA 1
ATOM 694 C C . LEU A 1 91 ? 25.742 -13.589 -7.965 1.00 89.06 91 LEU A C 1
ATOM 696 O O . LEU A 1 91 ? 26.855 -14.070 -7.761 1.00 89.06 91 LEU A O 1
ATOM 700 N N . ASP A 1 92 ? 24.616 -14.235 -7.665 1.00 89.44 92 ASP A N 1
ATOM 701 C CA . ASP A 1 92 ? 24.581 -15.571 -7.060 1.00 89.44 92 ASP A CA 1
ATOM 702 C C . ASP A 1 92 ? 25.187 -16.625 -7.991 1.00 89.44 92 ASP A C 1
ATOM 704 O O . ASP A 1 92 ? 25.979 -17.458 -7.553 1.00 89.44 92 ASP A O 1
ATOM 708 N N . HIS A 1 93 ? 24.898 -16.560 -9.296 1.00 92.19 93 HIS A N 1
ATOM 709 C CA . HIS A 1 93 ? 25.544 -17.437 -10.275 1.00 92.19 93 HIS A CA 1
ATOM 710 C C . HIS A 1 93 ? 27.058 -17.219 -10.340 1.00 92.19 93 HIS A C 1
ATOM 712 O O . HIS A 1 93 ? 27.813 -18.186 -10.421 1.00 92.19 93 HIS A O 1
ATOM 718 N N . MET A 1 94 ? 27.516 -15.965 -10.291 1.00 93.25 94 MET A N 1
ATOM 719 C CA . MET A 1 94 ? 28.948 -15.657 -10.281 1.00 93.25 94 MET A CA 1
ATOM 720 C C . MET A 1 94 ? 29.626 -16.145 -8.993 1.00 93.25 94 MET A C 1
ATOM 722 O O . MET A 1 94 ? 30.739 -16.664 -9.056 1.00 93.25 94 MET A O 1
ATOM 726 N N . ALA A 1 95 ? 28.962 -16.027 -7.840 1.00 91.81 95 ALA A N 1
ATOM 727 C CA . ALA A 1 95 ? 29.455 -16.559 -6.572 1.00 91.81 95 ALA A CA 1
ATOM 728 C C . ALA A 1 95 ? 29.522 -18.095 -6.590 1.00 91.81 95 ALA A C 1
ATOM 730 O O . ALA A 1 95 ? 30.560 -18.661 -6.263 1.00 91.81 95 ALA A O 1
ATOM 731 N N . ALA A 1 96 ? 28.471 -18.764 -7.072 1.00 92.50 96 ALA A N 1
ATOM 732 C CA . ALA A 1 96 ? 28.442 -20.217 -7.208 1.00 92.50 96 ALA A CA 1
ATOM 733 C C . ALA A 1 96 ? 29.507 -20.740 -8.185 1.00 92.50 96 ALA A C 1
ATOM 735 O O . ALA A 1 96 ? 30.080 -21.800 -7.952 1.00 92.50 96 ALA A O 1
ATOM 736 N N . ALA A 1 97 ? 29.787 -20.006 -9.267 1.00 92.19 97 ALA A N 1
ATOM 737 C CA . ALA A 1 97 ? 30.858 -20.342 -10.201 1.00 92.19 97 ALA A CA 1
ATOM 738 C C . ALA A 1 97 ? 32.249 -20.167 -9.573 1.00 92.19 97 ALA A C 1
ATOM 740 O O . ALA A 1 97 ? 33.139 -20.972 -9.831 1.00 92.19 97 ALA A O 1
ATOM 741 N N . ARG A 1 98 ? 32.437 -19.141 -8.732 1.00 91.94 98 ARG A N 1
ATOM 742 C CA . ARG A 1 98 ? 33.681 -18.943 -7.978 1.00 91.94 98 ARG A CA 1
ATOM 743 C C . ARG A 1 98 ? 33.914 -20.067 -6.971 1.00 91.94 98 ARG A C 1
ATOM 745 O O . ARG A 1 98 ? 35.038 -20.526 -6.853 1.00 91.94 98 ARG A O 1
ATOM 752 N N . ASP A 1 99 ? 32.874 -20.513 -6.274 1.00 88.44 99 ASP A N 1
ATOM 753 C CA . ASP A 1 99 ? 32.990 -21.541 -5.232 1.00 88.44 99 ASP A CA 1
ATOM 754 C C . ASP A 1 99 ? 33.197 -22.965 -5.811 1.00 88.44 99 ASP A C 1
ATOM 756 O O . ASP A 1 99 ? 33.442 -23.913 -5.067 1.00 88.44 99 ASP A O 1
ATOM 760 N N . GLN A 1 100 ? 33.117 -23.124 -7.140 1.00 85.88 100 GLN A N 1
ATOM 761 C CA . GLN A 1 100 ? 33.436 -24.358 -7.875 1.00 85.88 100 GLN A CA 1
ATOM 762 C C . GLN A 1 100 ? 34.908 -24.446 -8.327 1.00 85.88 100 GLN A C 1
ATOM 764 O O . GLN A 1 100 ? 35.270 -25.408 -9.010 1.00 85.88 100 GLN A O 1
ATOM 769 N N . MET A 1 101 ? 35.740 -23.463 -7.971 1.00 68.69 101 MET A N 1
ATOM 770 C CA . MET A 1 101 ? 37.170 -23.392 -8.292 1.00 68.69 101 MET A CA 1
ATOM 771 C C . MET A 1 101 ? 38.018 -23.416 -7.022 1.00 68.69 101 MET A C 1
ATOM 773 O O . MET A 1 101 ? 39.040 -24.137 -7.036 1.00 68.69 101 MET A O 1
#

pLDDT: mean 73.89, std 15.7, range [36.47, 93.25]

InterPro domains:
  IPR040643 Murine leukemia virus integrase, C-terminal [PF18697] (15-55)

Sequence (101 aa):
IGGVVSSSDVEKPSHQVEPGDYVYIRVFKRKHWKEPRREGPFKVVLTTPTAVKVEDTMRGPDQGVCQMIGSECCAVIPLHTGPLGPLITLLDHMAAARDQM

Mean predicted aligned error: 15.77 Å

Organism: NCBI:txid175788

Foldseek 3Di:
DDDDDDDDDDPDLPDQDDQQDWDWDAADDDPDPPDDRTDDRFGFHDDDSVDTDTDDPCQDPPRFGQDDPPDPDGDGHHQCRDCNHPVVVVVVVVVVVVVVD

Solvent-accessible surface area (backbone atoms only — not comparable to full-atom values): 6530 Å² total; per-residue (Å²): 138,84,84,82,82,81,87,78,88,75,85,71,80,82,69,86,68,51,64,69,41,76,46,66,49,77,52,82,84,68,97,49,94,84,58,76,50,62,47,75,76,37,45,28,68,43,61,55,101,90,49,73,42,54,63,88,72,53,60,30,80,89,70,3,41,49,48,72,58,72,97,84,39,72,46,68,32,45,47,55,72,20,94,90,7,6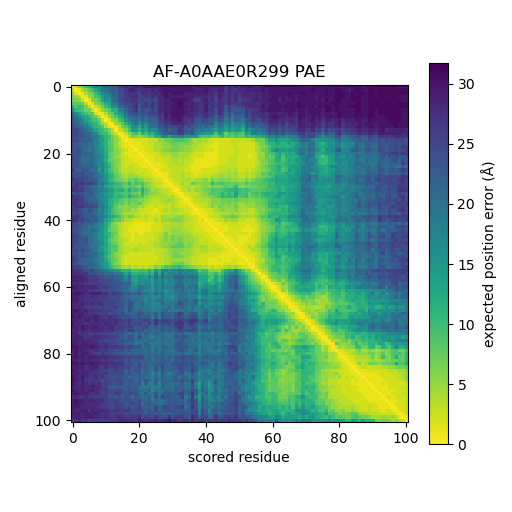8,53,42,53,50,52,51,52,53,50,56,57,55,76,73,111

Nearest PDB structures (foldseek):
  7jyz-assembly1_A  TM=4.769E-01  e=4.492E-02  Moloney murine leukemia virus

Radius of gyration: 23.79 Å; Cα contacts (8 Å, |Δi|>4): 115; chains: 1; bounding box: 86×54×33 Å